Protein AF-A0A3P7W534-F1 (afdb_monomer_lite)

Secondary structure (DSSP, 8-state):
--PPP-------HHHHHHHHHHHH---GGGTT-SS--HHHHHHHHHHHT-SS---TTSTTSHHHHHHHHHHHHHHHT-TTT-TTHHHHIIIIIIHHHHHHHH-GGGGGS-HHHHHHHHHHHHHHHHHHHHHHHH---GGGS-HHHHHHHHHHH-TTSTTS----GGGTTTS------------

Organism: NCBI:txid42155

Radius of gyration: 21.4 Å; chains: 1; bounding box: 43×72×46 Å

pLDDT: mean 77.37, std 23.1, range [31.5, 98.31]

Sequence (183 aa):
MQRPNTFDVKTSPSAHAELNSVASERPKEWEDFTELPSGMLTRLFDQLHRARWVVPVLPKQELEGLMEVAIVLIKRGTDKTSKFFEGFLEKGLEVAFDKLMNDEAMKDWKIEIHRFIWLSVARFLIMFTEKMRQTLVAEDFHHSYWKILQYVMSSNSRYALKLPSFLFSSVKYNNKNPSTLSF

Foldseek 3Di:
DDDDDDDPDPPPPVVVVVVVVVVVPDPCVLQPDLAQPPVLVVVQLVQLPDPPHDQQLPPPHSLVSSLVNLLNCLLVVNLVVHPCNLVCLPRGLLSNLVCQQPPPCNVVDDVVSVVSVVVSVVSLVSSVVSNVVVDPDPVPDDVSNVSSCCLCCPPPTPNNCPVPVVVVVPPPPPDPDDDDDDD

Structure (mmCIF, N/CA/C/O backbone):
data_AF-A0A3P7W534-F1
#
_entry.id   AF-A0A3P7W534-F1
#
loop_
_atom_site.group_PDB
_atom_site.id
_atom_site.type_symbol
_atom_site.label_atom_id
_atom_site.label_alt_id
_atom_site.label_comp_id
_atom_site.label_asym_id
_atom_site.label_entity_id
_atom_site.label_seq_id
_atom_site.pdbx_PDB_ins_code
_atom_site.Cartn_x
_atom_site.Cartn_y
_atom_site.Cartn_z
_atom_site.occupancy
_atom_site.B_iso_or_equiv
_atom_site.auth_seq_id
_atom_site.auth_comp_id
_atom_site.auth_asym_id
_atom_site.auth_atom_id
_atom_site.pdbx_PDB_model_num
ATOM 1 N N . MET A 1 1 ? -17.862 50.761 -8.272 1.00 37.78 1 MET A N 1
ATOM 2 C CA . MET A 1 1 ? -17.306 49.430 -7.940 1.00 37.78 1 MET A CA 1
ATOM 3 C C . MET A 1 1 ? -18.431 48.411 -8.055 1.00 37.78 1 MET A C 1
ATOM 5 O O . MET A 1 1 ? -19.377 48.500 -7.287 1.00 37.78 1 MET A O 1
ATOM 9 N N . GLN A 1 2 ? -18.387 47.516 -9.043 1.00 36.88 2 GLN A N 1
ATOM 10 C CA . GLN A 1 2 ? -19.405 46.481 -9.275 1.00 36.88 2 GLN A CA 1
ATOM 11 C C . GLN A 1 2 ? -18.762 45.111 -9.016 1.00 36.88 2 GLN A C 1
ATOM 13 O O . GLN A 1 2 ? -17.717 44.812 -9.588 1.00 36.88 2 GLN A O 1
ATOM 18 N N . ARG A 1 3 ? -19.348 44.308 -8.118 1.00 33.94 3 ARG A N 1
ATOM 19 C CA . ARG A 1 3 ? -18.949 42.906 -7.897 1.00 33.94 3 ARG A CA 1
ATOM 20 C C . ARG A 1 3 ? -19.331 42.079 -9.135 1.00 33.94 3 ARG A C 1
ATOM 22 O O . ARG A 1 3 ? -20.478 42.198 -9.562 1.00 33.94 3 ARG A O 1
ATOM 29 N N . PRO A 1 4 ? -18.451 41.225 -9.686 1.00 37.00 4 PRO A N 1
ATOM 30 C CA . PRO A 1 4 ? -18.866 40.245 -10.680 1.00 37.00 4 PRO A CA 1
ATOM 31 C C . PRO A 1 4 ? -19.719 39.166 -10.003 1.00 37.00 4 PRO A C 1
ATOM 33 O O . PRO A 1 4 ? -19.342 38.637 -8.956 1.00 37.00 4 PRO A O 1
ATOM 36 N N . ASN A 1 5 ? -20.879 38.889 -10.595 1.00 41.88 5 ASN A N 1
ATOM 37 C CA . ASN A 1 5 ? -21.850 37.911 -10.120 1.00 41.88 5 ASN A CA 1
ATOM 38 C C . ASN A 1 5 ? -21.351 36.462 -10.263 1.00 41.88 5 ASN A C 1
ATOM 40 O O . ASN A 1 5 ? -20.582 36.130 -11.162 1.00 41.88 5 ASN A O 1
ATOM 44 N N . THR A 1 6 ? -21.846 35.648 -9.331 1.00 45.62 6 THR A N 1
ATOM 45 C CA . THR A 1 6 ? -21.984 34.185 -9.290 1.00 45.62 6 THR A CA 1
ATOM 46 C C . THR A 1 6 ? -21.691 33.415 -10.583 1.00 45.62 6 THR A C 1
ATOM 48 O O . THR A 1 6 ? -22.321 33.624 -11.616 1.00 45.62 6 THR A O 1
ATOM 51 N N . PHE A 1 7 ? -20.791 32.433 -10.478 1.00 38.06 7 PHE A N 1
ATOM 52 C CA . PHE A 1 7 ? -20.657 31.349 -11.448 1.00 38.06 7 PHE A CA 1
ATOM 53 C C . PHE A 1 7 ? -21.884 30.429 -11.361 1.00 38.06 7 PHE A C 1
ATOM 55 O O . PHE A 1 7 ? -21.984 29.624 -10.437 1.00 38.06 7 PHE A O 1
ATOM 62 N N . ASP A 1 8 ? -22.788 30.500 -12.337 1.00 46.28 8 ASP A N 1
ATOM 63 C CA . ASP A 1 8 ? -23.775 29.444 -12.580 1.00 46.28 8 ASP A CA 1
ATOM 64 C C . ASP A 1 8 ? -23.085 28.252 -13.259 1.00 46.28 8 ASP A C 1
ATOM 66 O O . ASP A 1 8 ? -23.133 28.065 -14.478 1.00 46.28 8 ASP A O 1
ATOM 70 N N . VAL A 1 9 ? -22.401 27.426 -12.465 1.00 45.94 9 VAL A N 1
ATOM 71 C CA . VAL A 1 9 ? -21.993 26.094 -12.918 1.00 45.94 9 VAL A CA 1
ATOM 72 C C . VAL A 1 9 ? -23.248 25.230 -12.926 1.00 45.94 9 VAL A C 1
ATOM 74 O O . VAL A 1 9 ? -23.694 24.761 -11.882 1.00 45.94 9 VAL A O 1
ATOM 77 N N . LYS A 1 10 ? -23.824 24.990 -14.109 1.00 39.91 10 LYS A N 1
ATOM 78 C CA . LYS A 1 10 ? -24.752 23.870 -14.301 1.00 39.91 10 LYS A CA 1
ATOM 79 C C . LYS A 1 10 ? -23.970 22.575 -14.083 1.00 39.91 10 LYS A C 1
ATOM 81 O O . LYS A 1 10 ? -23.391 22.026 -15.018 1.00 39.91 10 LYS A O 1
ATOM 86 N N . THR A 1 11 ? -23.927 22.098 -12.844 1.00 44.97 11 THR A N 1
ATOM 87 C CA . THR A 1 11 ? -23.516 20.734 -12.521 1.00 44.97 11 THR A CA 1
ATOM 88 C C . THR A 1 11 ? -24.517 19.798 -13.184 1.00 44.97 11 THR A C 1
ATOM 90 O O . THR A 1 11 ? -25.637 19.630 -12.712 1.00 44.97 11 THR A O 1
ATOM 93 N N . SER A 1 12 ? -24.146 19.237 -14.338 1.00 41.88 12 SER A N 1
ATOM 94 C CA . SER A 1 12 ? -24.934 18.185 -14.980 1.00 41.88 12 SER A CA 1
ATOM 95 C C . SER A 1 12 ? -25.037 17.010 -13.999 1.00 41.88 12 SER A C 1
ATOM 97 O O . SER A 1 12 ? -24.002 16.413 -13.683 1.00 41.88 12 SER A O 1
ATOM 99 N N . PRO A 1 13 ? -26.240 16.657 -13.502 1.00 52.78 13 PRO A N 1
ATOM 100 C CA . PRO A 1 13 ? -26.406 15.563 -12.543 1.00 52.78 13 PRO A CA 1
ATOM 101 C C . PRO A 1 13 ? -25.909 14.219 -13.099 1.00 52.78 13 PRO A C 1
ATOM 103 O O . PRO A 1 13 ? -25.480 13.361 -12.333 1.00 52.78 13 PRO A O 1
ATOM 106 N N . SER A 1 14 ? -25.905 14.071 -14.432 1.00 55.41 14 SER A N 1
ATOM 107 C CA . SER A 1 14 ? -25.481 12.864 -15.158 1.00 55.41 14 SER A CA 1
ATOM 108 C C . SER A 1 14 ? -24.000 12.554 -14.969 1.00 55.41 14 SER A C 1
ATOM 110 O O . SER A 1 14 ? -23.649 11.430 -14.644 1.00 55.41 14 SER A O 1
ATOM 112 N N . ALA A 1 15 ? -23.124 13.558 -15.087 1.00 46.31 15 ALA A N 1
ATOM 113 C CA . ALA A 1 15 ? -21.679 13.332 -15.042 1.00 46.31 15 ALA A CA 1
ATOM 114 C C . ALA A 1 15 ? -21.197 12.954 -13.632 1.00 46.31 15 ALA A C 1
ATOM 116 O O . ALA A 1 15 ? -20.339 12.089 -13.478 1.00 46.31 15 ALA A O 1
ATOM 117 N N . HIS A 1 16 ? -21.781 13.562 -12.592 1.00 45.22 16 HIS A N 1
ATOM 118 C CA . HIS A 1 16 ? -21.520 13.163 -11.208 1.00 45.22 16 HIS A CA 1
ATOM 119 C C . HIS A 1 16 ? -22.070 11.765 -10.903 1.00 45.22 16 HIS A C 1
ATOM 121 O O . HIS A 1 16 ? -21.400 10.993 -10.223 1.00 45.22 16 HIS A O 1
ATOM 127 N N . ALA A 1 17 ? -23.258 11.423 -11.410 1.00 44.50 17 ALA A N 1
ATOM 128 C CA . ALA A 1 17 ? -23.844 10.097 -11.231 1.00 44.50 17 ALA A CA 1
ATOM 129 C C . ALA A 1 17 ? -23.046 8.999 -11.956 1.00 44.50 17 ALA A C 1
ATOM 131 O O . ALA A 1 17 ? -22.820 7.943 -11.375 1.00 44.50 17 ALA A O 1
ATOM 132 N N . GLU A 1 18 ? -22.556 9.267 -13.168 1.00 42.22 18 GLU A N 1
ATOM 133 C CA . GLU A 1 18 ? -21.706 8.360 -13.953 1.00 42.22 18 GLU A CA 1
ATOM 134 C C . GLU A 1 18 ? -20.311 8.190 -13.334 1.00 42.22 18 GLU A C 1
ATOM 136 O O . GLU A 1 18 ? -19.803 7.076 -13.231 1.00 42.22 18 GLU A O 1
ATOM 141 N N . LEU A 1 19 ? -19.693 9.269 -12.841 1.00 41.81 19 LEU A N 1
ATOM 142 C CA . LEU A 1 19 ? -18.426 9.179 -12.103 1.00 41.81 19 LEU A CA 1
ATOM 143 C C . LEU A 1 19 ? -18.588 8.381 -10.805 1.00 41.81 19 LEU A C 1
ATOM 145 O O . LEU A 1 19 ? -17.720 7.579 -10.464 1.00 41.81 19 LEU A O 1
ATOM 149 N N . ASN A 1 20 ? -19.712 8.556 -10.107 1.00 42.09 20 ASN A N 1
ATOM 150 C CA . ASN A 1 20 ? -20.025 7.799 -8.899 1.00 42.09 20 ASN A CA 1
ATOM 151 C C . ASN A 1 20 ? -20.356 6.330 -9.202 1.00 42.09 20 ASN A C 1
ATOM 153 O O . ASN A 1 20 ? -19.975 5.468 -8.415 1.00 42.09 20 ASN A O 1
ATOM 157 N N . SER A 1 21 ? -21.013 6.015 -10.326 1.00 38.16 21 SER A N 1
ATOM 158 C CA . SER A 1 21 ? -21.282 4.626 -10.722 1.00 38.16 21 SER A CA 1
ATOM 159 C C . SER A 1 21 ? -19.996 3.896 -11.108 1.00 38.16 21 SER A C 1
ATOM 161 O O . SER A 1 21 ? -19.794 2.764 -10.682 1.00 38.16 21 SER A O 1
ATOM 163 N N . VAL A 1 22 ? -19.082 4.569 -11.815 1.00 42.88 22 VAL A N 1
ATOM 164 C CA . VAL A 1 22 ? -17.754 4.033 -12.161 1.00 42.88 22 VAL A CA 1
ATOM 165 C C . VAL A 1 22 ? -16.861 3.901 -10.920 1.00 42.88 22 VAL A C 1
ATOM 167 O O . VAL A 1 22 ? -16.149 2.911 -10.778 1.00 42.88 22 VAL A O 1
ATOM 170 N N . ALA A 1 23 ? -16.934 4.837 -9.968 1.00 42.72 23 ALA A N 1
ATOM 171 C CA . ALA A 1 23 ? -16.257 4.712 -8.672 1.00 42.72 23 ALA A CA 1
ATOM 172 C C . ALA A 1 23 ? -16.867 3.614 -7.772 1.00 42.72 23 ALA A C 1
ATOM 174 O O . ALA A 1 23 ? -16.200 3.126 -6.855 1.00 42.72 23 ALA A O 1
ATOM 175 N N . SER A 1 24 ? -18.123 3.224 -8.022 1.00 46.59 24 SER A N 1
ATOM 176 C CA . SER A 1 24 ? -18.864 2.221 -7.250 1.00 46.59 24 SER A CA 1
ATOM 177 C C . SER A 1 24 ? -18.646 0.780 -7.723 1.00 46.59 24 SER A C 1
ATOM 179 O O . SER A 1 24 ? -19.004 -0.139 -6.987 1.00 46.59 24 SER A O 1
ATOM 181 N N . GLU A 1 25 ? -18.044 0.540 -8.889 1.00 50.75 25 GLU A N 1
ATOM 182 C CA . GLU A 1 25 ? -17.692 -0.811 -9.361 1.00 50.75 25 GLU A CA 1
ATOM 183 C C . GLU A 1 25 ? -16.375 -1.316 -8.746 1.00 50.75 25 GLU A C 1
ATOM 185 O O . GLU A 1 25 ? -15.556 -1.959 -9.403 1.00 50.75 25 GLU A O 1
ATOM 190 N N . ARG A 1 26 ? -16.137 -1.048 -7.455 1.00 60.78 26 ARG A N 1
ATOM 191 C CA . ARG A 1 26 ? -15.093 -1.797 -6.749 1.00 60.78 26 ARG A CA 1
ATOM 192 C C . ARG A 1 26 ? -15.548 -3.252 -6.607 1.00 60.78 26 ARG A C 1
ATOM 194 O O . ARG A 1 26 ? -16.723 -3.484 -6.306 1.00 60.78 26 ARG A O 1
ATOM 201 N N . PRO A 1 27 ? -14.657 -4.236 -6.820 1.00 63.56 27 PRO A N 1
ATOM 202 C CA . PRO A 1 27 ? -15.010 -5.638 -6.674 1.00 63.56 27 PRO A CA 1
ATOM 203 C C . PRO A 1 27 ? -15.625 -5.900 -5.296 1.00 63.56 27 PRO A C 1
ATOM 205 O O . PRO A 1 27 ? -14.971 -5.714 -4.270 1.00 63.56 27 PRO A O 1
ATOM 208 N N . LYS A 1 28 ? -16.886 -6.355 -5.271 1.00 74.12 28 LYS A N 1
ATOM 209 C CA . LYS A 1 28 ? -17.584 -6.733 -4.027 1.00 74.12 28 LYS A CA 1
ATOM 210 C C . LYS A 1 28 ? -16.907 -7.895 -3.295 1.00 74.12 28 LYS A C 1
ATOM 212 O O . LYS A 1 28 ? -17.219 -8.140 -2.139 1.00 74.12 28 LYS A O 1
ATOM 217 N N . GLU A 1 29 ? -15.980 -8.588 -3.957 1.00 83.81 29 GLU A N 1
ATOM 218 C CA . GLU A 1 29 ? -15.241 -9.732 -3.415 1.00 83.81 29 GLU A CA 1
ATOM 219 C C . GLU A 1 29 ? -14.493 -9.416 -2.107 1.00 83.81 29 GLU A C 1
ATOM 221 O O . GLU A 1 29 ? -14.297 -10.312 -1.292 1.00 83.81 29 GLU A O 1
ATOM 226 N N . TRP A 1 30 ? -14.116 -8.153 -1.873 1.00 87.69 30 TRP A N 1
ATOM 227 C CA . TRP A 1 30 ? -13.367 -7.742 -0.679 1.00 87.69 30 TRP A CA 1
ATOM 228 C C . TRP A 1 30 ? -14.255 -7.262 0.475 1.00 87.69 30 TRP A C 1
ATOM 230 O O . TRP A 1 30 ? -13.770 -7.105 1.594 1.00 87.69 30 TRP A O 1
ATOM 240 N N . GLU A 1 31 ? -15.546 -7.027 0.226 1.00 88.38 31 GLU A N 1
ATOM 241 C CA . GLU A 1 31 ? -16.449 -6.427 1.212 1.00 88.38 31 GLU A CA 1
ATOM 242 C C . GLU A 1 31 ? -16.723 -7.379 2.386 1.00 88.38 31 GLU A C 1
ATOM 244 O O . GLU A 1 31 ? -16.867 -6.931 3.516 1.00 88.38 31 GLU A O 1
ATOM 249 N N . ASP A 1 32 ? -16.719 -8.695 2.199 1.00 90.38 32 ASP A N 1
ATOM 250 C CA . ASP A 1 32 ? -17.064 -9.623 3.288 1.00 90.38 32 ASP A CA 1
ATOM 251 C C . ASP A 1 32 ? -15.922 -9.859 4.295 1.00 90.38 32 ASP A C 1
ATOM 253 O O . ASP A 1 32 ? -16.115 -10.500 5.329 1.00 90.38 32 ASP A O 1
ATOM 257 N N . PHE A 1 33 ? -14.730 -9.307 4.049 1.00 92.88 33 PHE A N 1
ATOM 258 C CA . PHE A 1 33 ? -13.592 -9.483 4.945 1.00 92.88 33 PHE A CA 1
ATOM 259 C C . PHE A 1 33 ? -13.725 -8.644 6.222 1.00 92.88 33 PHE A C 1
ATOM 261 O O . PHE A 1 33 ? -13.971 -7.436 6.199 1.00 92.88 33 PHE A O 1
ATOM 268 N N . THR A 1 34 ? -13.506 -9.298 7.362 1.00 93.62 34 THR A N 1
ATOM 269 C CA . THR A 1 34 ? -13.429 -8.668 8.692 1.00 93.62 34 THR A CA 1
ATOM 270 C C . THR A 1 34 ? -11.998 -8.593 9.227 1.00 93.62 34 THR A C 1
ATOM 272 O O . THR A 1 34 ? -11.770 -8.033 10.293 1.00 93.62 34 THR A O 1
ATOM 275 N N . GLU A 1 35 ? -11.040 -9.175 8.507 1.00 96.38 35 GLU A N 1
ATOM 276 C CA . GLU A 1 35 ? -9.627 -9.269 8.870 1.00 96.38 35 GLU A CA 1
ATOM 277 C C . GLU A 1 35 ? -8.783 -9.378 7.591 1.00 96.38 35 GLU A C 1
ATOM 279 O O . GLU A 1 35 ? -9.259 -9.882 6.568 1.00 96.38 35 GLU A O 1
ATOM 284 N N . LEU A 1 36 ? -7.526 -8.931 7.638 1.00 96.69 36 LEU A N 1
ATOM 285 C CA . LEU A 1 36 ? -6.599 -9.109 6.521 1.00 96.69 36 LEU A CA 1
ATOM 286 C C . LEU A 1 36 ? -6.252 -10.600 6.344 1.00 96.69 36 LEU A C 1
ATOM 288 O O . LEU A 1 36 ? -5.855 -11.258 7.312 1.00 96.69 36 LEU A O 1
ATOM 292 N N . PRO A 1 37 ? -6.340 -11.159 5.121 1.00 96.19 37 PRO A N 1
ATOM 293 C CA . PRO A 1 37 ? -6.070 -12.576 4.894 1.00 96.19 37 PRO A CA 1
ATOM 294 C C . PRO A 1 37 ? -4.611 -12.934 5.196 1.00 96.19 37 PRO A C 1
ATOM 296 O O . PRO A 1 37 ? -3.698 -12.582 4.445 1.00 96.19 37 PRO A O 1
ATOM 299 N N . SER A 1 38 ? -4.383 -13.699 6.266 1.00 95.88 38 SER A N 1
ATOM 300 C CA . SER A 1 38 ? -3.036 -14.080 6.719 1.00 95.88 38 SER A CA 1
ATOM 301 C C . SER A 1 38 ? -2.218 -14.787 5.635 1.00 95.88 38 SER A C 1
ATOM 303 O O . SER A 1 38 ? -1.039 -14.495 5.465 1.00 95.88 38 SER A O 1
ATOM 305 N N . GLY A 1 39 ? -2.848 -15.650 4.832 1.00 96.44 39 GLY A N 1
ATOM 306 C CA . GLY A 1 39 ? -2.179 -16.329 3.721 1.00 96.44 39 GLY A CA 1
ATOM 307 C C . GLY A 1 39 ? -1.690 -15.378 2.621 1.00 96.44 39 GLY A C 1
ATOM 308 O O . GLY A 1 39 ? -0.639 -15.622 2.035 1.00 96.44 39 GLY A O 1
ATOM 309 N N . MET A 1 40 ? -2.417 -14.287 2.347 1.00 96.12 40 MET A N 1
ATOM 310 C CA . MET A 1 40 ? -1.955 -13.250 1.413 1.00 96.12 40 MET A CA 1
ATOM 311 C C . MET A 1 40 ? -0.830 -12.421 2.029 1.00 96.12 40 MET A C 1
ATOM 313 O O . MET A 1 40 ? 0.141 -12.123 1.343 1.00 96.12 40 MET A O 1
ATOM 317 N N . LEU A 1 41 ? -0.918 -12.104 3.324 1.00 97.00 41 LEU A N 1
ATOM 318 C CA . LEU A 1 41 ? 0.141 -11.387 4.037 1.00 97.00 41 LEU A CA 1
ATOM 319 C C . LEU A 1 41 ? 1.461 -12.150 4.033 1.00 97.00 41 LEU A C 1
ATOM 321 O O . LEU A 1 41 ? 2.486 -11.575 3.686 1.00 97.00 41 LEU A O 1
ATOM 325 N N . THR A 1 42 ? 1.441 -13.446 4.353 1.00 96.69 42 THR A N 1
ATOM 326 C CA . THR A 1 42 ? 2.647 -14.282 4.318 1.00 96.69 42 THR A CA 1
ATOM 327 C C . THR A 1 42 ? 3.280 -14.273 2.931 1.00 96.69 42 THR A C 1
ATOM 329 O O . THR A 1 42 ? 4.474 -14.021 2.809 1.00 96.69 42 THR A O 1
ATOM 332 N N . ARG A 1 43 ? 2.480 -14.451 1.871 1.00 95.75 43 ARG A N 1
ATOM 333 C CA . ARG A 1 43 ? 2.986 -14.421 0.493 1.00 95.75 43 ARG A CA 1
ATOM 334 C C . ARG A 1 43 ? 3.547 -13.055 0.098 1.00 95.75 43 ARG A C 1
ATOM 336 O O . ARG A 1 43 ? 4.594 -13.015 -0.545 1.00 95.75 43 ARG A O 1
ATOM 343 N N . LEU A 1 44 ? 2.901 -11.957 0.502 1.00 96.38 44 LEU A N 1
ATOM 344 C CA . LEU A 1 44 ? 3.421 -10.606 0.287 1.00 96.38 44 LEU A CA 1
ATOM 345 C C . LEU A 1 44 ? 4.770 -10.430 0.990 1.00 96.38 44 LEU A C 1
ATOM 347 O O . LEU A 1 44 ? 5.728 -9.964 0.379 1.00 96.38 44 LEU A O 1
ATOM 351 N N . PHE A 1 45 ? 4.869 -10.818 2.261 1.00 95.44 45 PHE A N 1
ATOM 352 C CA . PHE A 1 45 ? 6.116 -10.708 3.014 1.00 95.44 45 PHE A CA 1
ATOM 353 C C . PHE A 1 45 ? 7.215 -11.553 2.375 1.00 95.44 45 PHE A C 1
ATOM 355 O O . PHE A 1 45 ? 8.315 -11.046 2.165 1.00 95.44 45 PHE A O 1
ATOM 362 N N . ASP A 1 46 ? 6.922 -12.786 1.972 1.00 94.12 46 ASP A N 1
ATOM 363 C CA . ASP A 1 46 ? 7.885 -13.624 1.263 1.00 94.12 46 ASP A CA 1
ATOM 364 C C . ASP A 1 46 ? 8.357 -12.955 -0.031 1.00 94.12 46 ASP A C 1
ATOM 366 O O . ASP A 1 46 ? 9.557 -12.909 -0.285 1.00 94.12 46 ASP A O 1
ATOM 370 N N . GLN A 1 47 ? 7.448 -12.394 -0.840 1.00 93.06 47 GLN A N 1
ATOM 371 C CA . GLN A 1 47 ? 7.791 -11.655 -2.063 1.00 93.06 47 GLN A CA 1
ATOM 372 C C . GLN A 1 47 ? 8.704 -10.458 -1.774 1.00 93.06 47 GLN A C 1
ATOM 374 O O . GLN A 1 47 ? 9.713 -10.282 -2.462 1.00 93.06 47 GLN A O 1
ATOM 379 N N . LEU A 1 48 ? 8.382 -9.674 -0.740 1.00 93.44 48 LEU A N 1
ATOM 380 C CA . LEU A 1 48 ? 9.153 -8.507 -0.315 1.00 93.44 48 LEU A CA 1
ATOM 381 C C . LEU A 1 48 ? 10.563 -8.870 0.142 1.00 93.44 48 LEU A C 1
ATOM 383 O O . LEU A 1 48 ? 11.466 -8.069 -0.065 1.00 93.44 48 LEU A O 1
ATOM 387 N N . HIS A 1 49 ? 10.802 -10.057 0.695 1.00 91.12 49 HIS A N 1
ATOM 388 C CA . HIS A 1 49 ? 12.118 -10.439 1.224 1.00 91.12 49 HIS A CA 1
ATOM 389 C C . HIS A 1 49 ? 12.970 -11.284 0.260 1.00 91.12 49 HIS A C 1
ATOM 391 O O . HIS A 1 49 ? 14.073 -11.700 0.615 1.00 91.12 49 HIS A O 1
ATOM 397 N N . ARG A 1 50 ? 12.519 -11.517 -0.982 1.00 89.62 50 ARG A N 1
ATOM 398 C CA . ARG A 1 50 ? 13.320 -12.241 -1.988 1.00 89.62 50 ARG A CA 1
ATOM 399 C C . ARG A 1 50 ? 14.576 -11.461 -2.383 1.00 89.62 50 ARG A C 1
ATOM 401 O O . ARG A 1 50 ? 14.507 -10.269 -2.670 1.00 89.62 50 ARG A O 1
ATOM 408 N N . ALA A 1 51 ? 15.698 -12.178 -2.515 1.00 82.81 51 ALA A N 1
ATOM 409 C CA . ALA A 1 51 ? 16.961 -11.633 -3.028 1.00 82.81 51 ALA A CA 1
ATOM 410 C C . ALA A 1 51 ? 16.815 -11.076 -4.454 1.00 82.81 51 ALA A C 1
ATOM 412 O O . ALA A 1 51 ? 17.327 -10.004 -4.767 1.00 82.81 51 ALA A O 1
ATOM 413 N N . ARG A 1 52 ? 16.061 -11.785 -5.306 1.00 83.88 52 ARG A N 1
ATOM 414 C CA . ARG A 1 52 ? 15.569 -11.249 -6.576 1.00 83.88 52 ARG A CA 1
ATOM 415 C C . ARG A 1 52 ? 14.136 -10.781 -6.385 1.00 83.88 52 ARG A C 1
ATOM 417 O O . ARG A 1 52 ? 13.197 -11.576 -6.447 1.00 83.88 52 ARG A O 1
ATOM 424 N N . TRP A 1 53 ? 14.003 -9.495 -6.114 1.00 79.06 53 TRP A N 1
ATOM 425 C CA . TRP A 1 53 ? 12.717 -8.840 -5.959 1.00 79.06 53 TRP A CA 1
ATOM 426 C C . TRP A 1 53 ? 11.889 -8.908 -7.248 1.00 79.06 53 TRP A C 1
ATOM 428 O O . TRP A 1 53 ? 12.412 -8.774 -8.357 1.00 79.06 53 TRP A O 1
ATOM 438 N N . VAL A 1 54 ? 10.586 -9.126 -7.077 1.00 80.69 54 VAL A N 1
ATOM 439 C CA . VAL A 1 54 ? 9.571 -9.016 -8.126 1.00 80.69 54 VAL A CA 1
ATOM 440 C C . VAL A 1 54 ? 8.635 -7.893 -7.715 1.00 80.69 54 VAL A C 1
ATOM 442 O O . VAL A 1 54 ? 8.176 -7.866 -6.578 1.00 80.69 54 VAL A O 1
ATOM 445 N N . VAL A 1 55 ? 8.353 -6.986 -8.644 1.00 83.31 55 VAL A N 1
ATOM 446 C CA . VAL A 1 55 ? 7.492 -5.828 -8.407 1.00 83.31 55 VAL A CA 1
ATOM 447 C C . VAL A 1 55 ? 6.082 -6.300 -7.987 1.00 83.31 55 VAL A C 1
ATOM 449 O O . VAL A 1 55 ? 5.421 -6.953 -8.790 1.00 83.31 55 VAL A O 1
ATOM 452 N N . PRO A 1 56 ? 5.581 -5.960 -6.784 1.00 83.75 56 PRO A N 1
ATOM 453 C CA . PRO A 1 56 ? 4.371 -6.538 -6.186 1.00 83.75 56 PRO A CA 1
ATOM 454 C C . PRO A 1 56 ? 3.098 -5.820 -6.637 1.00 83.75 56 PRO A C 1
ATOM 456 O O . PRO A 1 56 ? 2.010 -6.110 -6.155 1.00 83.75 56 PRO A O 1
ATOM 459 N N . VAL A 1 57 ? 3.237 -4.813 -7.502 1.00 84.31 57 VAL A N 1
ATOM 460 C CA . VAL A 1 57 ? 2.122 -3.992 -7.986 1.00 84.31 57 VAL A CA 1
ATOM 461 C C . VAL A 1 57 ? 1.422 -4.616 -9.183 1.00 84.31 57 VAL A C 1
ATOM 463 O O . VAL A 1 57 ? 0.466 -4.040 -9.684 1.00 84.31 57 VAL A O 1
ATOM 466 N N . LEU A 1 58 ? 1.895 -5.762 -9.681 1.00 86.19 58 LEU A N 1
ATOM 467 C CA . LEU A 1 58 ? 1.250 -6.413 -10.812 1.00 86.19 58 LEU A CA 1
ATOM 468 C C . LEU A 1 58 ? -0.204 -6.786 -10.460 1.00 86.19 58 LEU A C 1
ATOM 470 O O . LEU A 1 58 ? -0.496 -7.090 -9.302 1.00 86.19 58 LEU A O 1
ATOM 474 N N . PRO A 1 59 ? -1.119 -6.786 -11.446 1.00 84.06 59 PRO A N 1
ATOM 475 C CA . PRO A 1 59 ? -2.520 -7.091 -11.199 1.00 84.06 59 PRO A CA 1
ATOM 476 C C . PRO A 1 59 ? -2.716 -8.446 -10.534 1.00 84.06 59 PRO A C 1
ATOM 478 O O . PRO A 1 59 ? -2.034 -9.417 -10.878 1.00 84.06 59 PRO A O 1
ATOM 481 N N . LYS A 1 60 ? -3.727 -8.526 -9.667 1.00 84.81 60 LYS A N 1
ATOM 482 C CA . LYS A 1 60 ? -4.155 -9.757 -8.987 1.00 84.81 60 LYS A CA 1
ATOM 483 C C . LYS A 1 60 ? -3.071 -10.360 -8.088 1.00 84.81 60 LYS A C 1
ATOM 485 O O . LYS A 1 60 ? -3.090 -11.563 -7.826 1.00 84.81 60 LYS A O 1
ATOM 490 N N . GLN A 1 61 ? -2.130 -9.539 -7.626 1.00 91.38 61 GLN A N 1
ATOM 491 C CA . GLN A 1 61 ? -1.164 -9.919 -6.600 1.00 91.38 61 GLN A CA 1
ATOM 492 C C . GLN A 1 61 ? -1.623 -9.504 -5.203 1.00 91.38 61 GLN A C 1
ATOM 494 O O . GLN A 1 61 ? -2.613 -8.795 -5.011 1.00 91.38 61 GLN A O 1
ATOM 499 N N . GLU A 1 62 ? -0.886 -9.980 -4.207 1.00 95.50 62 GLU A N 1
ATOM 500 C CA . GLU A 1 62 ? -1.219 -9.862 -2.797 1.00 95.50 62 GLU A CA 1
ATOM 501 C C . GLU A 1 62 ? -1.358 -8.410 -2.339 1.00 95.50 62 GLU A C 1
ATOM 503 O O . GLU A 1 62 ? -2.296 -8.108 -1.606 1.00 95.50 62 GLU A O 1
ATOM 508 N N . LEU A 1 63 ? -0.471 -7.510 -2.784 1.00 96.31 63 LEU A N 1
ATOM 509 C CA . LEU A 1 63 ? -0.505 -6.104 -2.375 1.00 96.31 63 LEU A CA 1
ATOM 510 C C . LEU A 1 63 ? -1.829 -5.432 -2.764 1.00 96.31 63 LEU A C 1
ATOM 512 O O . LEU A 1 63 ? -2.421 -4.746 -1.938 1.00 96.31 63 LEU A O 1
ATOM 516 N N . GLU A 1 64 ? -2.311 -5.660 -3.988 1.00 94.50 64 GLU A N 1
ATOM 517 C CA . GLU A 1 64 ? -3.567 -5.083 -4.480 1.00 94.50 64 GLU A CA 1
ATOM 518 C C . GLU A 1 64 ? -4.755 -5.505 -3.607 1.00 94.50 64 GLU A C 1
ATOM 520 O O . GLU A 1 64 ? -5.462 -4.649 -3.077 1.00 94.50 64 GLU A O 1
ATOM 525 N N . GLY A 1 65 ? -4.946 -6.813 -3.409 1.00 94.62 65 GLY A N 1
ATOM 526 C CA . GLY A 1 65 ? -6.076 -7.314 -2.625 1.00 94.62 65 GLY A CA 1
ATOM 527 C C . GLY A 1 65 ? -5.977 -6.956 -1.139 1.00 94.62 65 GLY A C 1
ATOM 528 O O . GLY A 1 65 ? -6.982 -6.612 -0.522 1.00 94.62 65 GLY A O 1
ATOM 529 N N . LEU A 1 66 ? -4.769 -6.943 -0.560 1.00 97.38 66 LEU A N 1
ATOM 530 C CA . LEU A 1 66 ? -4.569 -6.502 0.825 1.00 97.38 66 LEU A CA 1
ATOM 531 C C . LEU A 1 66 ? -4.910 -5.019 1.012 1.00 97.38 66 LEU A C 1
ATOM 533 O O . LEU A 1 66 ? -5.503 -4.666 2.028 1.00 97.38 66 LEU A O 1
ATOM 537 N N . MET A 1 67 ? -4.599 -4.159 0.037 1.00 97.69 67 MET A N 1
ATOM 538 C CA . MET A 1 67 ? -5.008 -2.752 0.073 1.00 97.69 67 MET A CA 1
ATOM 539 C C . MET A 1 67 ? -6.528 -2.593 -0.052 1.00 97.69 67 MET A C 1
ATOM 541 O O . MET A 1 67 ? -7.098 -1.775 0.666 1.00 97.69 67 MET A O 1
ATOM 545 N N . GLU A 1 68 ? -7.205 -3.377 -0.897 1.00 96.19 68 GLU A N 1
ATOM 546 C CA . GLU A 1 68 ? -8.675 -3.335 -0.992 1.00 96.19 68 GLU A CA 1
ATOM 547 C C . GLU A 1 68 ? -9.347 -3.762 0.319 1.00 96.19 68 GLU A C 1
ATOM 549 O O . GLU A 1 68 ? -10.220 -3.046 0.819 1.00 96.19 68 GLU A O 1
ATOM 554 N N . VAL A 1 69 ? -8.892 -4.861 0.934 1.00 97.19 69 VAL A N 1
ATOM 555 C CA . VAL A 1 69 ? -9.373 -5.280 2.262 1.00 97.19 69 VAL A CA 1
ATOM 556 C C . VAL A 1 69 ? -9.062 -4.210 3.307 1.00 97.19 69 VAL A C 1
ATOM 558 O O . VAL A 1 69 ? -9.929 -3.867 4.108 1.00 97.19 69 VAL A O 1
ATOM 561 N N . ALA A 1 70 ? -7.866 -3.615 3.282 1.00 98.00 70 ALA A N 1
ATOM 562 C CA . ALA A 1 70 ? -7.516 -2.548 4.212 1.00 98.00 70 ALA A CA 1
ATOM 563 C C . ALA A 1 70 ? -8.455 -1.337 4.081 1.00 98.00 70 ALA A C 1
ATOM 565 O O . ALA A 1 70 ? -8.909 -0.816 5.098 1.00 98.00 70 ALA A O 1
ATOM 566 N N . ILE A 1 71 ? -8.824 -0.929 2.860 1.00 97.50 71 ILE A N 1
ATOM 567 C CA . ILE A 1 71 ? -9.821 0.132 2.638 1.00 97.50 71 ILE A CA 1
ATOM 568 C C . ILE A 1 71 ? -11.167 -0.241 3.272 1.00 97.50 71 ILE A C 1
ATOM 570 O O . ILE A 1 71 ? -11.796 0.614 3.896 1.00 97.50 71 ILE A O 1
ATOM 574 N N . VAL A 1 72 ? -11.620 -1.493 3.137 1.00 96.62 72 VAL A N 1
ATOM 575 C CA . VAL A 1 72 ? -12.870 -1.968 3.760 1.00 96.62 72 VAL A CA 1
ATOM 576 C C . VAL A 1 72 ? -12.796 -1.864 5.287 1.00 96.62 72 VAL A C 1
ATOM 578 O O . VAL A 1 72 ? -13.707 -1.309 5.906 1.00 96.62 72 VAL A O 1
ATOM 581 N N . LEU A 1 73 ? -11.699 -2.317 5.900 1.00 97.50 73 LEU A N 1
ATOM 582 C CA . LEU A 1 73 ? -11.511 -2.249 7.355 1.00 97.50 73 LEU A CA 1
ATOM 583 C C . LEU A 1 73 ? -11.460 -0.801 7.867 1.00 97.50 73 LEU A C 1
ATOM 585 O O . LEU A 1 73 ? -12.113 -0.488 8.863 1.00 97.50 73 LEU A O 1
ATOM 589 N N . ILE A 1 74 ? -10.767 0.104 7.163 1.00 97.19 74 ILE A N 1
ATOM 590 C CA . ILE A 1 74 ? -10.738 1.536 7.508 1.00 97.19 74 ILE A CA 1
ATOM 591 C C . ILE A 1 74 ? -12.140 2.137 7.368 1.00 97.19 74 ILE A C 1
ATOM 593 O O . ILE A 1 74 ? -12.613 2.832 8.262 1.00 97.19 74 ILE A O 1
ATOM 597 N N . LYS A 1 75 ? -12.874 1.855 6.288 1.00 95.38 75 LYS A N 1
ATOM 598 C CA . LYS A 1 75 ? -14.239 2.386 6.119 1.00 95.38 75 LYS A CA 1
ATOM 599 C C . LYS A 1 75 ? -15.170 1.986 7.263 1.00 95.38 75 LYS A C 1
ATOM 601 O O . LYS A 1 75 ? -16.007 2.792 7.670 1.00 95.38 75 LYS A O 1
ATOM 606 N N . ARG A 1 76 ? -14.989 0.774 7.795 1.00 95.38 76 ARG A N 1
ATOM 607 C CA . ARG A 1 76 ? -15.731 0.229 8.943 1.00 95.38 76 ARG A CA 1
ATOM 608 C C . ARG A 1 76 ? -15.212 0.700 10.302 1.00 95.38 76 ARG A C 1
ATOM 610 O O . ARG A 1 76 ? -15.898 0.504 11.298 1.00 95.38 76 ARG A O 1
ATOM 617 N N . GLY A 1 77 ? -14.024 1.302 10.356 1.00 95.12 77 GLY A N 1
ATOM 618 C CA . GLY A 1 77 ? -13.359 1.675 11.606 1.00 95.12 77 GLY A CA 1
ATOM 619 C C . GLY A 1 77 ? -12.830 0.483 12.409 1.00 95.12 77 GLY A C 1
ATOM 620 O O . GLY A 1 77 ? -12.556 0.622 13.598 1.00 95.12 77 GLY A O 1
ATOM 621 N N . THR A 1 78 ? -12.701 -0.691 11.784 1.00 96.44 78 THR A N 1
ATOM 622 C CA . THR A 1 78 ? -12.215 -1.925 12.423 1.00 96.44 78 THR A CA 1
ATOM 623 C C . THR A 1 78 ? -10.730 -2.173 12.164 1.00 96.44 78 THR A C 1
ATOM 625 O O . THR A 1 78 ? -10.179 -3.174 12.611 1.00 96.44 78 THR A O 1
ATOM 628 N N . ASP A 1 79 ? -10.048 -1.262 11.467 1.00 95.94 79 ASP A N 1
ATOM 629 C CA . ASP A 1 79 ? -8.608 -1.330 11.219 1.00 95.94 79 ASP A CA 1
ATOM 630 C C . ASP A 1 79 ? -7.791 -1.351 12.523 1.00 95.94 79 ASP A C 1
ATOM 632 O O . ASP A 1 79 ? -6.815 -2.086 12.619 1.00 95.94 79 ASP A O 1
ATOM 636 N N . LYS A 1 80 ? -8.240 -0.632 13.562 1.00 92.19 80 LYS A N 1
ATOM 637 C CA . LYS A 1 80 ? -7.573 -0.591 14.879 1.00 92.19 80 LYS A CA 1
ATOM 638 C C . LYS A 1 80 ? -7.682 -1.894 15.682 1.00 92.19 80 LYS A C 1
ATOM 640 O O . LYS A 1 80 ? -6.899 -2.102 16.601 1.00 92.19 80 LYS A O 1
ATOM 645 N N . THR A 1 81 ? -8.673 -2.735 15.391 1.00 94.19 81 THR A N 1
ATOM 646 C CA . THR A 1 81 ? -8.901 -4.010 16.096 1.00 94.19 81 THR A CA 1
ATOM 647 C C . THR A 1 81 ? -8.465 -5.224 15.278 1.00 94.19 81 THR A C 1
ATOM 649 O O . THR A 1 81 ? -8.442 -6.335 15.805 1.00 94.19 81 THR A O 1
ATOM 652 N N . SER A 1 82 ? -8.113 -5.021 14.006 1.00 95.75 82 SER A N 1
ATOM 653 C CA . SER A 1 82 ? -7.580 -6.055 13.124 1.00 95.75 82 SER A CA 1
ATOM 654 C C . SER A 1 82 ? -6.188 -6.478 13.590 1.00 95.75 82 SER A C 1
ATOM 656 O O . SER A 1 82 ? -5.277 -5.666 13.756 1.00 95.75 82 SER A O 1
ATOM 658 N N . LYS A 1 83 ? -6.011 -7.787 13.772 1.00 96.44 83 LYS A N 1
ATOM 659 C CA . LYS A 1 83 ? -4.782 -8.402 14.282 1.00 96.44 83 LYS A CA 1
ATOM 660 C C . LYS A 1 83 ? -3.584 -8.138 13.376 1.00 96.44 83 LYS A C 1
ATOM 662 O O . LYS A 1 83 ? -2.449 -8.107 13.848 1.00 96.44 83 LYS A O 1
ATOM 667 N N . PHE A 1 84 ? -3.818 -8.031 12.072 1.00 97.44 84 PHE A N 1
ATOM 668 C CA . PHE A 1 84 ? -2.746 -7.970 11.088 1.00 97.44 84 PHE A CA 1
ATOM 669 C C . PHE A 1 84 ? -2.566 -6.589 10.451 1.00 97.44 84 PHE A C 1
ATOM 671 O O . PHE A 1 84 ? -1.650 -6.430 9.647 1.00 97.44 84 PHE A O 1
ATOM 678 N N . PHE A 1 85 ? -3.399 -5.601 10.791 1.00 97.75 85 PHE A N 1
ATOM 679 C CA . PHE A 1 85 ? -3.388 -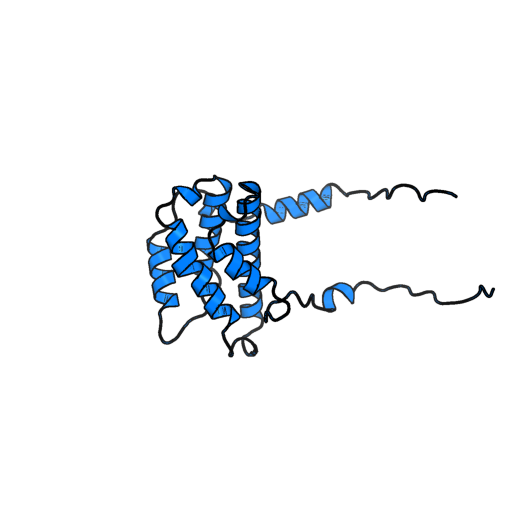4.291 10.134 1.00 97.75 85 PHE A CA 1
ATOM 680 C C . PHE A 1 85 ? -2.078 -3.536 10.329 1.00 97.75 85 PHE A C 1
ATOM 682 O O . PHE A 1 85 ? -1.464 -3.103 9.358 1.00 97.75 85 PHE A O 1
ATOM 689 N N . GLU A 1 86 ? -1.616 -3.429 11.572 1.00 96.69 86 GLU A N 1
ATOM 690 C CA . GLU A 1 86 ? -0.359 -2.755 11.906 1.00 96.69 86 GLU A CA 1
ATOM 691 C C . GLU A 1 86 ? 0.833 -3.439 11.223 1.00 96.69 86 GLU A C 1
ATOM 693 O O . GLU A 1 86 ? 1.602 -2.805 10.503 1.00 96.69 86 GLU A O 1
ATOM 698 N N . GLY A 1 87 ? 0.901 -4.773 11.311 1.00 97.38 87 GLY A N 1
ATOM 699 C CA . GLY A 1 87 ? 1.928 -5.555 10.625 1.00 97.38 87 GLY A CA 1
ATOM 700 C C . GLY A 1 87 ? 1.882 -5.414 9.099 1.00 97.38 87 GLY A C 1
ATOM 701 O O . GLY A 1 87 ? 2.930 -5.412 8.455 1.00 97.38 87 GLY A O 1
ATOM 702 N N . PHE A 1 88 ? 0.694 -5.267 8.508 1.00 98.31 88 PHE A N 1
ATOM 703 C CA . PHE A 1 88 ? 0.550 -4.963 7.087 1.00 98.31 88 PHE A CA 1
ATOM 704 C C . PHE A 1 88 ? 1.090 -3.575 6.747 1.00 98.31 88 PHE A C 1
ATOM 706 O O . PHE A 1 88 ? 1.823 -3.462 5.766 1.00 98.31 88 PHE A O 1
ATOM 713 N N . LEU A 1 89 ? 0.776 -2.542 7.534 1.00 98.31 89 LEU A N 1
ATOM 714 C CA . LEU A 1 89 ? 1.290 -1.190 7.302 1.00 98.31 89 LEU A CA 1
ATOM 715 C C . LEU A 1 89 ? 2.822 -1.162 7.348 1.00 98.31 89 LEU A C 1
ATOM 717 O O . LEU A 1 89 ? 3.443 -0.700 6.392 1.00 98.31 89 LEU A O 1
ATOM 721 N N . GLU A 1 90 ? 3.415 -1.713 8.407 1.00 97.12 90 GLU A N 1
ATOM 722 C CA . GLU A 1 90 ? 4.860 -1.669 8.647 1.00 97.12 90 GLU A CA 1
ATOM 723 C C . GLU A 1 90 ? 5.655 -2.577 7.710 1.00 97.12 90 GLU A C 1
ATOM 725 O O . GLU A 1 90 ? 6.626 -2.153 7.090 1.00 97.12 90 GLU A O 1
ATOM 730 N N . LYS A 1 91 ? 5.269 -3.854 7.617 1.00 96.62 91 LYS A N 1
ATOM 731 C CA . LYS A 1 91 ? 6.089 -4.899 6.977 1.00 96.62 91 LYS A CA 1
ATOM 732 C C . LYS A 1 91 ? 5.648 -5.212 5.555 1.00 96.62 91 LYS A C 1
ATOM 734 O O . LYS A 1 91 ? 6.370 -5.892 4.829 1.00 9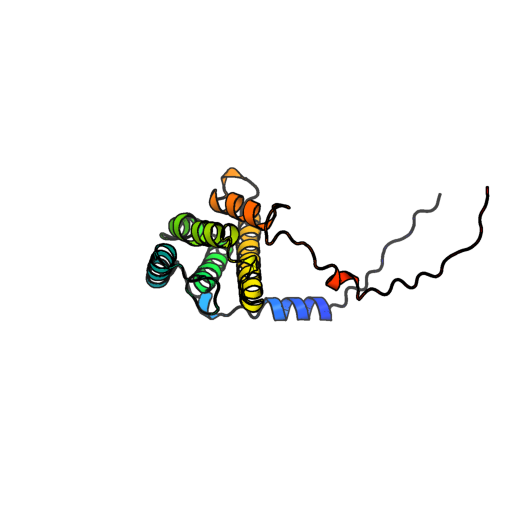6.62 91 LYS A O 1
ATOM 739 N N . GLY A 1 92 ? 4.463 -4.748 5.167 1.00 96.88 92 GLY A N 1
ATOM 740 C CA . GLY A 1 92 ? 3.895 -4.934 3.838 1.00 96.88 92 GLY A CA 1
ATOM 741 C C . GLY A 1 92 ? 3.934 -3.646 3.033 1.00 96.88 92 GLY A C 1
ATOM 742 O O . GLY A 1 92 ? 4.744 -3.496 2.123 1.00 96.88 92 GLY A O 1
ATOM 743 N N . LEU A 1 93 ? 3.031 -2.728 3.366 1.00 97.75 93 LEU A N 1
ATOM 744 C CA . LEU A 1 93 ? 2.736 -1.537 2.585 1.00 97.75 93 LEU A CA 1
ATOM 745 C C . LEU A 1 93 ? 3.918 -0.564 2.548 1.00 97.75 93 LEU A C 1
ATOM 747 O O . LEU A 1 93 ? 4.348 -0.180 1.463 1.00 97.75 93 LEU A O 1
ATOM 751 N N . GLU A 1 94 ? 4.476 -0.199 3.704 1.00 96.94 94 GLU A N 1
ATOM 752 C CA . GLU A 1 94 ? 5.620 0.713 3.772 1.00 96.94 94 GLU A CA 1
ATOM 753 C C . GLU A 1 94 ? 6.834 0.145 3.033 1.00 96.94 94 GLU A C 1
ATOM 755 O O . GLU A 1 94 ? 7.403 0.831 2.190 1.00 96.94 94 GLU A O 1
ATOM 760 N N . VAL A 1 95 ? 7.184 -1.122 3.283 1.00 95.94 95 VAL A N 1
ATOM 761 C CA . VAL A 1 95 ? 8.307 -1.803 2.616 1.00 95.94 95 VAL A CA 1
ATOM 762 C C . VAL A 1 95 ? 8.091 -1.890 1.105 1.00 95.94 95 VAL A C 1
ATOM 764 O O . VAL A 1 95 ? 9.030 -1.677 0.337 1.00 95.94 95 VAL A O 1
ATOM 767 N N . ALA A 1 96 ? 6.868 -2.184 0.653 1.00 95.69 96 ALA A N 1
ATOM 768 C CA . ALA A 1 96 ? 6.557 -2.234 -0.770 1.00 95.69 96 ALA A CA 1
ATOM 769 C C . AL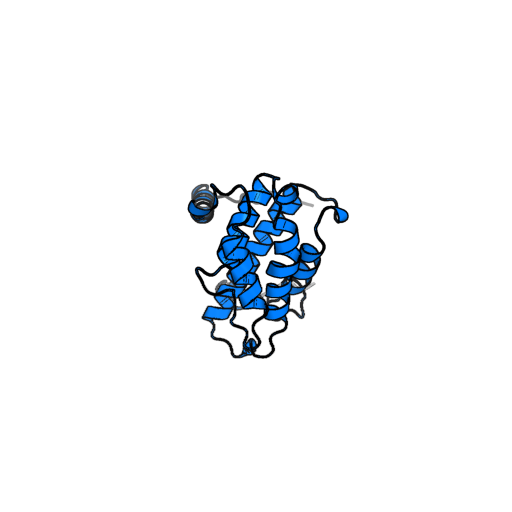A A 1 96 ? 6.767 -0.868 -1.429 1.00 95.69 96 ALA A C 1
ATOM 771 O O . ALA A 1 96 ? 7.450 -0.785 -2.449 1.00 95.69 96 ALA A O 1
ATOM 772 N N . PHE A 1 97 ? 6.228 0.202 -0.842 1.00 94.31 97 PHE A N 1
ATOM 773 C CA . PHE A 1 97 ? 6.402 1.557 -1.363 1.00 94.31 97 PHE A CA 1
ATOM 774 C C . PHE A 1 97 ? 7.855 2.022 -1.288 1.00 94.31 97 PHE A C 1
ATOM 776 O O . PHE A 1 97 ? 8.347 2.591 -2.256 1.00 94.31 97 PHE A O 1
ATOM 783 N N . ASP A 1 98 ? 8.567 1.733 -0.203 1.00 92.25 98 ASP A N 1
ATOM 784 C CA . ASP A 1 98 ? 9.985 2.057 -0.068 1.00 92.25 98 ASP A CA 1
ATOM 785 C C . ASP A 1 98 ? 10.814 1.421 -1.191 1.00 92.25 98 ASP A C 1
ATOM 787 O O . ASP A 1 98 ? 11.539 2.118 -1.902 1.00 92.25 98 ASP A O 1
ATOM 791 N N . LYS A 1 99 ? 10.630 0.119 -1.438 1.00 91.31 99 LYS A N 1
ATOM 792 C CA . LYS A 1 99 ? 11.315 -0.584 -2.529 1.00 91.31 99 LYS A CA 1
ATOM 793 C C . LYS A 1 99 ? 10.934 -0.050 -3.901 1.00 91.31 99 LYS A C 1
ATOM 795 O O . LYS A 1 99 ? 11.815 0.161 -4.722 1.00 91.31 99 LYS A O 1
ATOM 800 N N . LEU A 1 100 ? 9.646 0.182 -4.154 1.00 89.75 100 LEU A N 1
ATOM 801 C CA . LEU A 1 100 ? 9.170 0.708 -5.437 1.00 89.75 100 LEU A CA 1
ATOM 802 C C . LEU A 1 100 ? 9.762 2.082 -5.747 1.00 89.75 100 LEU A C 1
ATOM 804 O O . LEU A 1 100 ? 10.198 2.330 -6.864 1.00 89.75 100 LEU A O 1
ATOM 808 N N . MET A 1 101 ? 9.763 2.983 -4.768 1.00 86.19 101 MET A N 1
ATOM 809 C CA . MET A 1 101 ? 10.125 4.386 -4.974 1.00 86.19 101 MET A CA 1
ATOM 810 C C . MET A 1 101 ? 11.647 4.569 -5.077 1.00 86.19 101 MET A C 1
ATOM 812 O O . MET A 1 101 ? 12.129 5.448 -5.803 1.00 86.19 101 MET A O 1
ATOM 816 N N . ASN A 1 102 ? 12.408 3.694 -4.415 1.00 87.38 102 ASN A N 1
ATOM 817 C CA . ASN A 1 102 ? 13.868 3.713 -4.393 1.00 87.38 102 ASN A CA 1
ATOM 818 C C . ASN A 1 102 ? 14.528 2.762 -5.413 1.00 87.38 102 ASN A C 1
ATOM 820 O O . ASN A 1 102 ? 15.753 2.698 -5.459 1.00 87.38 102 ASN A O 1
ATOM 824 N N . ASP A 1 103 ? 13.766 2.064 -6.263 1.00 87.62 103 ASP A N 1
ATOM 825 C CA . ASP A 1 103 ? 14.350 1.195 -7.293 1.00 87.62 103 ASP A CA 1
ATOM 826 C C . ASP A 1 103 ? 14.957 2.015 -8.449 1.00 87.62 103 ASP A C 1
ATOM 828 O O . ASP A 1 103 ? 14.261 2.699 -9.205 1.00 87.62 103 ASP A O 1
ATOM 832 N N . GLU A 1 104 ? 16.279 1.940 -8.608 1.00 85.94 104 GLU A N 1
ATOM 833 C CA . GLU A 1 104 ? 17.013 2.657 -9.657 1.00 85.94 104 GLU A CA 1
ATOM 834 C C . GLU A 1 104 ? 16.718 2.151 -11.075 1.00 85.94 104 GLU A C 1
ATOM 836 O O . GLU A 1 104 ? 16.827 2.920 -12.036 1.00 85.94 104 GLU A O 1
ATOM 841 N N . ALA A 1 105 ? 16.311 0.885 -11.225 1.00 86.12 105 ALA A N 1
ATOM 842 C CA . ALA A 1 105 ? 15.954 0.303 -12.519 1.00 86.12 105 ALA A CA 1
ATOM 843 C C . ALA A 1 105 ? 14.569 0.753 -12.999 1.00 86.12 105 ALA A C 1
ATOM 845 O O . ALA A 1 105 ? 14.198 0.513 -14.147 1.00 86.12 105 ALA A O 1
ATOM 846 N N . MET A 1 106 ? 13.799 1.425 -12.143 1.00 82.25 106 MET A N 1
ATOM 847 C CA . MET A 1 106 ? 12.421 1.799 -12.426 1.00 82.25 106 MET A CA 1
ATOM 848 C C . MET A 1 106 ? 12.259 2.708 -13.644 1.00 82.25 106 MET A C 1
ATOM 850 O O . MET A 1 106 ? 11.254 2.623 -14.337 1.00 82.25 106 MET A O 1
ATOM 854 N N . LYS A 1 107 ? 13.243 3.565 -13.935 1.00 79.31 107 LYS A N 1
ATOM 855 C CA . LYS A 1 107 ? 13.249 4.428 -15.132 1.00 79.31 107 LYS A CA 1
ATOM 856 C C . LYS A 1 107 ? 13.222 3.640 -16.450 1.00 79.31 107 LYS A C 1
ATOM 858 O O . LYS A 1 107 ? 12.810 4.182 -17.469 1.00 79.31 107 LYS A O 1
ATOM 863 N N . ASP A 1 108 ? 13.659 2.384 -16.405 1.00 84.19 108 ASP A N 1
ATOM 864 C CA . ASP A 1 108 ? 13.768 1.483 -17.550 1.00 84.19 108 ASP A CA 1
ATOM 865 C C . ASP A 1 108 ? 12.626 0.449 -17.568 1.00 84.19 108 ASP A C 1
ATOM 867 O O . ASP A 1 108 ? 12.600 -0.460 -18.402 1.00 84.19 108 ASP A O 1
ATOM 871 N N . TRP A 1 109 ? 11.671 0.548 -16.635 1.00 86.81 109 TRP A N 1
ATOM 872 C CA . TRP A 1 109 ? 10.522 -0.347 -16.589 1.00 86.81 109 TRP A CA 1
ATOM 873 C C . TRP A 1 109 ? 9.512 -0.020 -17.686 1.00 86.81 109 TRP A C 1
ATOM 875 O O . TRP A 1 109 ? 9.395 1.097 -18.185 1.00 86.81 109 TRP A O 1
ATOM 885 N N . LYS A 1 110 ? 8.746 -1.041 -18.075 1.00 86.75 110 LYS A N 1
ATOM 886 C CA . LYS A 1 110 ? 7.685 -0.884 -19.070 1.00 86.75 110 LYS A CA 1
ATOM 887 C C . LYS A 1 110 ? 6.599 0.059 -18.546 1.00 86.75 110 LYS A C 1
ATOM 889 O O . LYS A 1 110 ? 6.266 0.024 -17.359 1.00 86.75 110 LYS A O 1
ATOM 894 N N . ILE A 1 111 ? 5.995 0.844 -19.440 1.00 85.06 111 ILE A N 1
ATOM 895 C CA . ILE A 1 111 ? 4.949 1.826 -19.103 1.00 85.06 111 ILE A CA 1
ATOM 896 C C . ILE A 1 111 ? 3.763 1.201 -18.354 1.00 85.06 111 ILE A C 1
ATOM 898 O O . ILE A 1 111 ? 3.177 1.824 -17.469 1.00 85.06 111 ILE A O 1
ATOM 902 N N . GLU A 1 112 ? 3.444 -0.061 -18.638 1.00 85.25 112 GLU A N 1
ATOM 903 C CA . GLU A 1 112 ? 2.394 -0.803 -17.945 1.00 85.25 112 GLU A CA 1
ATOM 904 C C . GLU A 1 112 ? 2.701 -0.975 -16.451 1.00 85.25 112 GLU A C 1
ATOM 906 O O . GLU A 1 112 ? 1.792 -0.891 -15.629 1.00 85.25 112 GLU A O 1
ATOM 911 N N . ILE A 1 113 ? 3.972 -1.142 -16.074 1.00 87.75 113 ILE A N 1
ATOM 912 C CA . ILE A 1 113 ? 4.380 -1.263 -14.669 1.00 87.75 113 ILE A CA 1
ATOM 913 C C . ILE A 1 113 ? 4.172 0.070 -13.945 1.00 87.75 113 ILE A C 1
ATOM 915 O O . ILE A 1 113 ? 3.622 0.090 -12.845 1.00 87.75 113 ILE A O 1
ATOM 919 N N . HIS A 1 114 ? 4.510 1.194 -14.584 1.00 85.62 114 HIS A N 1
ATOM 920 C CA . HIS A 1 114 ? 4.233 2.523 -14.030 1.00 85.62 114 HIS A CA 1
ATOM 921 C C . HIS A 1 114 ? 2.735 2.762 -13.819 1.00 85.62 114 HIS A C 1
ATOM 923 O O . HIS A 1 114 ? 2.340 3.308 -12.788 1.00 85.62 114 HIS A O 1
ATOM 929 N N . ARG A 1 115 ? 1.884 2.311 -14.753 1.00 86.25 115 ARG A N 1
ATOM 930 C CA . ARG A 1 115 ? 0.423 2.362 -14.588 1.00 86.25 115 ARG A CA 1
ATOM 931 C C . ARG A 1 115 ? -0.020 1.600 -13.340 1.00 86.25 115 ARG A C 1
ATOM 933 O O . ARG A 1 115 ? -0.854 2.100 -12.591 1.00 86.25 115 ARG A O 1
ATOM 940 N N . PHE A 1 116 ? 0.528 0.413 -13.103 1.00 89.12 116 PHE A N 1
ATOM 941 C CA . PHE A 1 116 ? 0.189 -0.373 -11.919 1.00 89.12 116 PHE A CA 1
ATOM 942 C C . PHE A 1 116 ? 0.668 0.274 -10.615 1.00 89.12 116 PHE A C 1
ATOM 944 O O . PHE A 1 116 ? -0.065 0.275 -9.630 1.00 89.12 116 PHE A O 1
ATOM 951 N N . ILE A 1 117 ? 1.834 0.920 -10.623 1.00 89.44 117 ILE A N 1
ATOM 952 C CA . ILE A 1 117 ? 2.317 1.691 -9.469 1.00 89.44 117 ILE A CA 1
ATOM 953 C C . ILE A 1 117 ? 1.389 2.871 -9.180 1.00 89.44 117 ILE A C 1
ATOM 955 O O . ILE A 1 117 ? 1.033 3.098 -8.025 1.00 89.44 117 ILE A O 1
ATOM 959 N N . TRP A 1 118 ? 0.922 3.571 -10.216 1.00 89.12 118 TRP A N 1
ATOM 960 C CA . TRP A 1 118 ? -0.058 4.645 -10.057 1.00 89.12 118 TRP A CA 1
ATOM 961 C C . TRP A 1 118 ? -1.385 4.148 -9.465 1.00 89.12 118 TRP A C 1
ATOM 963 O O . TRP A 1 118 ? -1.964 4.813 -8.609 1.00 89.12 118 TRP A O 1
ATOM 973 N N . LEU A 1 119 ? -1.850 2.955 -9.848 1.00 90.50 119 LEU A N 1
ATOM 974 C CA . LEU A 1 119 ? -3.043 2.347 -9.247 1.00 90.50 119 LEU A CA 1
ATOM 975 C C . LEU A 1 119 ? -2.831 1.994 -7.766 1.00 90.50 119 LEU A C 1
ATOM 977 O O . LEU A 1 119 ? -3.724 2.231 -6.954 1.00 90.50 119 LEU A O 1
ATOM 981 N N . SER A 1 120 ? -1.655 1.487 -7.385 1.00 93.19 120 SER A N 1
ATOM 982 C CA . SER A 1 120 ? -1.310 1.273 -5.971 1.00 93.19 120 SER A CA 1
ATOM 983 C C . SER A 1 120 ? -1.260 2.589 -5.193 1.00 93.19 120 SER A C 1
ATOM 985 O O . SER A 1 120 ? -1.792 2.674 -4.089 1.00 93.19 120 SER A O 1
ATOM 987 N N . VAL A 1 121 ? -0.697 3.648 -5.781 1.00 93.50 121 VAL A N 1
ATOM 988 C CA . VAL A 1 121 ? -0.717 5.004 -5.212 1.00 93.50 121 VAL A CA 1
ATOM 989 C C . VAL A 1 121 ? -2.149 5.500 -5.002 1.00 93.50 121 VAL A C 1
ATOM 991 O O . VAL A 1 121 ? -2.476 5.985 -3.920 1.00 93.50 121 VAL A O 1
ATOM 994 N N . ALA A 1 122 ? -3.022 5.357 -6.001 1.00 92.81 122 ALA A N 1
ATOM 995 C CA . ALA A 1 122 ? -4.417 5.771 -5.894 1.00 92.81 122 ALA A CA 1
ATOM 996 C C . ALA A 1 122 ? -5.136 5.039 -4.748 1.00 92.81 122 ALA A C 1
ATOM 998 O O . ALA A 1 122 ? -5.826 5.673 -3.951 1.00 92.81 122 ALA A O 1
ATOM 999 N N . ARG A 1 123 ? -4.911 3.727 -4.595 1.00 95.25 123 ARG A N 1
ATOM 1000 C CA . ARG A 1 123 ? -5.446 2.946 -3.465 1.00 95.25 123 ARG A CA 1
ATOM 1001 C C . ARG A 1 123 ? -4.912 3.418 -2.120 1.00 95.25 123 ARG A C 1
ATOM 1003 O O . ARG A 1 123 ? -5.687 3.537 -1.175 1.00 95.25 123 ARG A O 1
ATOM 1010 N N . PHE A 1 124 ? -3.622 3.737 -2.034 1.00 96.88 124 PHE A N 1
ATOM 1011 C CA . PHE A 1 124 ? -3.044 4.310 -0.820 1.00 96.88 124 PHE A CA 1
ATOM 1012 C C . PHE A 1 124 ? -3.716 5.643 -0.461 1.00 96.88 124 PHE A C 1
ATOM 1014 O O . PHE A 1 124 ? -4.080 5.852 0.693 1.00 96.88 124 PHE A O 1
ATOM 1021 N N . LEU A 1 125 ? -3.945 6.525 -1.438 1.00 96.12 125 LEU A N 1
ATOM 1022 C CA . LEU A 1 125 ? -4.635 7.796 -1.202 1.00 96.12 125 LEU A CA 1
ATOM 1023 C C . LEU A 1 125 ? -6.086 7.589 -0.743 1.00 96.12 125 LEU A C 1
ATOM 1025 O O . LEU A 1 125 ? -6.570 8.344 0.100 1.00 96.12 125 LEU A O 1
ATOM 1029 N N . ILE A 1 126 ? -6.768 6.541 -1.215 1.00 96.44 126 ILE A N 1
ATOM 1030 C CA . ILE A 1 126 ? -8.084 6.147 -0.689 1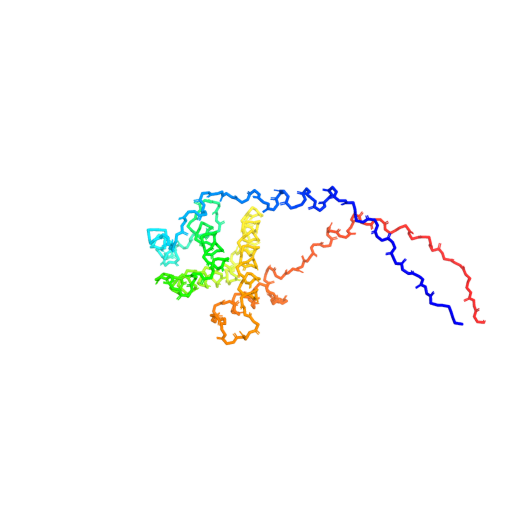.00 96.44 126 ILE A CA 1
ATOM 1031 C C . ILE A 1 126 ? -7.969 5.707 0.777 1.00 96.44 126 ILE A C 1
ATOM 1033 O O . ILE A 1 126 ? -8.717 6.205 1.612 1.00 96.44 126 ILE A O 1
ATOM 1037 N N . MET A 1 127 ? -7.013 4.838 1.125 1.00 97.50 127 MET A N 1
ATOM 1038 C CA . MET A 1 127 ? -6.775 4.450 2.525 1.00 97.50 127 MET A CA 1
ATOM 1039 C C . MET A 1 127 ? -6.508 5.676 3.412 1.00 97.50 127 MET A C 1
ATOM 1041 O O . MET A 1 127 ? -7.108 5.818 4.475 1.00 97.50 127 MET A O 1
ATOM 1045 N N . PHE A 1 128 ? -5.640 6.583 2.956 1.00 96.56 128 PHE A N 1
ATOM 1046 C CA . PHE A 1 128 ? -5.266 7.795 3.681 1.00 96.56 128 PHE A CA 1
ATOM 1047 C C . PHE A 1 128 ? -6.464 8.729 3.897 1.00 96.56 128 PHE A C 1
ATOM 1049 O O . PHE A 1 128 ? -6.697 9.190 5.012 1.00 96.56 128 PHE A O 1
ATOM 1056 N N . THR A 1 129 ? -7.255 8.985 2.853 1.00 96.38 129 THR A N 1
ATOM 1057 C CA . THR A 1 129 ? -8.439 9.858 2.939 1.00 96.38 129 THR A CA 1
ATOM 1058 C C . THR A 1 129 ? -9.554 9.251 3.787 1.00 96.38 129 THR A C 1
ATOM 1060 O O . THR A 1 129 ? -10.168 9.966 4.577 1.00 96.38 129 THR A O 1
ATOM 1063 N N . GLU A 1 130 ? -9.776 7.937 3.716 1.00 96.12 130 GLU A N 1
ATOM 1064 C CA . GLU A 1 130 ? -10.702 7.252 4.625 1.00 96.12 130 GLU A CA 1
ATOM 1065 C C . GLU A 1 130 ? -10.215 7.303 6.074 1.00 96.12 130 GLU A C 1
ATOM 1067 O O . GLU A 1 130 ? -11.027 7.473 6.984 1.00 96.12 130 GLU A O 1
ATOM 1072 N N . LYS A 1 131 ? -8.898 7.238 6.311 1.00 95.62 131 LYS A N 1
ATOM 1073 C CA . LYS A 1 131 ? -8.347 7.404 7.657 1.00 95.62 131 LYS A CA 1
ATOM 1074 C C . LYS A 1 131 ? -8.526 8.832 8.177 1.00 95.62 131 LYS A C 1
ATOM 1076 O O . LYS A 1 131 ? -8.979 9.002 9.306 1.00 95.62 131 LYS A O 1
ATOM 1081 N N . MET A 1 132 ? -8.288 9.842 7.335 1.00 95.12 132 MET A N 1
ATOM 1082 C CA . MET A 1 132 ? -8.575 11.253 7.647 1.00 95.12 132 MET A CA 1
ATOM 1083 C C . MET A 1 132 ? -10.043 11.496 7.997 1.00 95.12 132 MET A C 1
ATOM 1085 O O . MET A 1 132 ? -10.354 12.317 8.855 1.00 95.12 132 MET A O 1
ATOM 1089 N N . ARG A 1 133 ? -10.965 10.769 7.359 1.00 93.81 133 ARG A N 1
ATOM 1090 C CA . ARG A 1 133 ? -12.395 10.861 7.671 1.00 93.81 133 ARG A CA 1
ATOM 1091 C C . ARG A 1 133 ? -12.713 10.384 9.094 1.00 93.81 133 ARG A C 1
ATOM 1093 O O . ARG A 1 133 ? -13.712 10.821 9.659 1.00 93.81 133 ARG A O 1
ATOM 1100 N N . GLN A 1 134 ? -11.897 9.496 9.668 1.00 92.69 134 GLN A N 1
ATOM 1101 C CA . GLN A 1 134 ? -12.052 9.038 11.052 1.00 92.69 134 GLN A CA 1
ATOM 1102 C C . GLN A 1 134 ? -11.448 10.013 12.072 1.00 92.69 134 GLN A C 1
ATOM 1104 O O . GLN A 1 134 ? -11.989 10.154 13.165 1.00 92.69 134 GLN A O 1
ATOM 1109 N N . THR A 1 135 ? -10.309 10.635 11.755 1.00 91.31 135 THR A N 1
ATOM 1110 C CA . THR A 1 135 ? -9.569 11.508 12.678 1.00 91.31 135 THR A CA 1
ATOM 1111 C C . THR A 1 135 ? -8.727 12.538 11.926 1.00 91.31 135 THR A C 1
ATOM 1113 O O . THR A 1 135 ? -8.120 12.234 10.901 1.00 91.31 135 THR A O 1
ATOM 1116 N N . LEU A 1 136 ? -8.679 13.761 12.459 1.00 90.50 136 LEU A N 1
ATOM 1117 C CA . LEU A 1 136 ? -7.803 14.844 11.990 1.00 90.50 136 LEU A CA 1
ATOM 1118 C C . LEU A 1 136 ? -6.576 15.038 12.898 1.00 90.50 136 LEU A C 1
ATOM 1120 O O . LEU A 1 136 ? -5.776 15.941 12.661 1.00 90.50 136 LEU A O 1
ATOM 1124 N N . VAL A 1 137 ? -6.439 14.221 13.945 1.00 92.25 137 VAL A N 1
ATOM 1125 C CA . VAL A 1 137 ? -5.302 14.249 14.870 1.00 92.25 137 VAL A CA 1
ATOM 1126 C C . VAL A 1 137 ? -4.150 13.485 14.225 1.00 92.25 137 VAL A C 1
ATOM 1128 O O . VAL A 1 137 ? -4.295 12.311 13.887 1.00 92.25 137 VAL A O 1
ATOM 1131 N N . ALA A 1 138 ? -3.013 14.145 14.013 1.00 86.19 138 ALA A N 1
ATOM 1132 C CA . ALA A 1 138 ? -1.908 13.573 13.243 1.00 86.19 138 ALA A CA 1
ATOM 1133 C C . ALA A 1 138 ? -1.276 12.352 13.933 1.00 86.19 138 ALA A C 1
ATOM 1135 O O . ALA A 1 138 ? -0.821 11.424 13.266 1.00 86.19 138 ALA A O 1
ATOM 1136 N N . GLU A 1 139 ? -1.296 12.339 15.263 1.00 89.81 139 GLU A N 1
ATOM 1137 C CA . GLU A 1 139 ? -0.768 11.285 16.127 1.00 89.81 139 GLU A CA 1
ATOM 1138 C C . GLU A 1 139 ? -1.601 9.995 16.069 1.00 89.81 139 GLU A C 1
ATOM 1140 O O . GLU A 1 139 ? -1.088 8.922 16.373 1.00 89.81 139 GLU A O 1
ATOM 1145 N N . ASP A 1 140 ? -2.861 10.073 15.628 1.00 89.12 140 ASP A N 1
ATOM 1146 C CA . ASP A 1 140 ? -3.714 8.894 15.436 1.00 89.12 140 ASP A CA 1
ATOM 1147 C C . ASP A 1 140 ? -3.393 8.129 14.139 1.00 89.12 140 ASP A C 1
ATOM 1149 O O . ASP A 1 140 ? -3.924 7.034 13.900 1.00 89.12 140 ASP A O 1
ATOM 1153 N N . PHE A 1 141 ? -2.562 8.704 13.267 1.00 94.31 141 PHE A N 1
ATOM 1154 C CA . PHE A 1 141 ? -2.096 8.040 12.059 1.00 94.31 141 PHE A CA 1
ATOM 1155 C C . PHE A 1 141 ? -0.874 7.198 12.372 1.00 94.31 141 PHE A C 1
ATOM 1157 O O . PHE A 1 141 ? 0.125 7.669 12.914 1.00 94.31 141 PHE A O 1
ATOM 1164 N N . HIS A 1 142 ? -0.915 5.955 11.907 1.00 96.06 142 HIS A N 1
ATOM 1165 C CA . HIS A 1 142 ? 0.270 5.120 11.877 1.00 96.06 142 HIS A CA 1
ATOM 1166 C C . HIS A 1 142 ? 1.383 5.793 11.053 1.00 96.06 142 HIS A C 1
ATOM 1168 O O . HIS A 1 142 ? 1.116 6.301 9.959 1.00 96.06 142 HIS A O 1
ATOM 1174 N N . HIS A 1 143 ? 2.630 5.754 11.534 1.00 96.19 143 HIS A N 1
ATOM 1175 C CA . HIS A 1 143 ? 3.773 6.440 10.911 1.00 96.19 143 HIS A CA 1
ATOM 1176 C C . HIS A 1 143 ? 3.932 6.124 9.412 1.00 96.19 143 HIS A C 1
ATOM 1178 O O . HIS A 1 143 ? 4.218 7.017 8.611 1.00 96.19 143 HIS A O 1
ATOM 1184 N N . SER A 1 144 ? 3.662 4.877 9.017 1.00 97.38 144 SER A N 1
ATOM 1185 C CA . SER A 1 144 ? 3.711 4.429 7.620 1.00 97.38 144 SER A CA 1
ATOM 1186 C C . SER A 1 144 ? 2.862 5.274 6.669 1.00 97.38 144 SER A C 1
ATOM 1188 O O . SER A 1 144 ? 3.276 5.487 5.533 1.00 97.38 144 SER A O 1
ATOM 1190 N N . TYR A 1 145 ? 1.715 5.816 7.104 1.00 96.88 145 TYR A N 1
ATOM 1191 C CA . TYR A 1 145 ? 0.920 6.717 6.261 1.00 96.88 145 TYR A CA 1
ATOM 1192 C C . TYR A 1 145 ? 1.706 7.969 5.883 1.00 96.88 145 TYR A C 1
ATOM 1194 O O . TYR A 1 145 ? 1.762 8.327 4.710 1.00 96.88 145 TYR A O 1
ATOM 1202 N N . TRP A 1 146 ? 2.349 8.615 6.854 1.00 95.38 146 TRP A N 1
ATOM 1203 C CA . TRP A 1 146 ? 3.127 9.828 6.615 1.00 95.38 146 TRP A CA 1
ATOM 1204 C C . TRP A 1 146 ? 4.341 9.558 5.733 1.00 95.38 146 TRP A C 1
ATOM 1206 O O . TRP A 1 146 ? 4.601 10.308 4.791 1.00 95.38 146 TRP A O 1
ATOM 1216 N N . LYS A 1 147 ? 5.044 8.453 5.989 1.00 94.31 147 LYS A N 1
ATOM 1217 C CA . LYS A 1 147 ? 6.217 8.055 5.209 1.00 94.31 147 LYS A CA 1
ATOM 1218 C C . LYS A 1 147 ? 5.862 7.740 3.758 1.00 94.31 147 LYS A C 1
ATOM 1220 O O . LYS A 1 147 ? 6.504 8.252 2.843 1.00 94.31 147 LYS A O 1
ATOM 1225 N N . ILE A 1 148 ? 4.797 6.970 3.531 1.00 94.50 148 ILE A N 1
ATOM 1226 C CA . ILE A 1 148 ? 4.323 6.689 2.174 1.00 94.50 148 ILE A CA 1
ATOM 1227 C C . ILE A 1 148 ? 3.854 7.982 1.508 1.00 94.50 148 ILE A C 1
ATOM 1229 O O . ILE A 1 148 ? 4.267 8.249 0.384 1.00 94.50 148 ILE A O 1
ATOM 1233 N N . LEU A 1 149 ? 3.073 8.825 2.193 1.00 93.31 149 LEU A N 1
ATOM 1234 C CA . LEU A 1 149 ? 2.622 10.111 1.656 1.00 93.31 149 LEU A CA 1
ATOM 1235 C C . LEU A 1 149 ? 3.803 10.984 1.215 1.00 93.31 149 LEU A C 1
ATOM 1237 O O . LEU A 1 149 ? 3.757 11.561 0.130 1.00 93.31 149 LEU A O 1
ATOM 1241 N N . GLN A 1 150 ? 4.883 11.030 1.997 1.00 90.81 150 GLN A N 1
ATOM 1242 C CA . GLN A 1 150 ? 6.117 11.711 1.615 1.00 90.81 150 GLN A CA 1
ATOM 1243 C C . GLN A 1 150 ? 6.714 11.123 0.329 1.00 90.81 150 GLN A C 1
ATOM 1245 O O . GLN A 1 150 ? 7.088 11.889 -0.562 1.00 90.81 150 GLN A O 1
ATOM 1250 N N . TYR A 1 151 ? 6.769 9.795 0.184 1.00 88.19 151 TYR A N 1
ATOM 1251 C CA . TYR A 1 151 ? 7.228 9.169 -1.058 1.00 88.19 151 TYR A CA 1
ATOM 1252 C C . TYR A 1 151 ? 6.361 9.529 -2.260 1.00 88.19 151 TYR A C 1
ATOM 1254 O O . TYR A 1 151 ? 6.895 9.738 -3.347 1.00 88.19 151 TYR A O 1
ATOM 1262 N N . VAL A 1 152 ? 5.041 9.609 -2.095 1.00 86.38 152 VAL A N 1
ATOM 1263 C CA . VAL A 1 152 ? 4.139 9.879 -3.220 1.00 86.38 152 VAL A CA 1
ATOM 1264 C C . VAL A 1 152 ? 4.107 11.362 -3.602 1.00 86.38 152 VAL A C 1
ATOM 1266 O O . VAL A 1 152 ? 4.015 11.701 -4.779 1.00 86.38 152 VAL A O 1
ATOM 1269 N N . MET A 1 153 ? 4.174 12.252 -2.610 1.00 82.69 153 MET A N 1
ATOM 1270 C CA . MET A 1 153 ? 3.913 13.685 -2.783 1.00 82.69 153 MET A CA 1
ATOM 1271 C C . MET A 1 153 ? 5.179 14.538 -2.893 1.00 82.69 153 MET A C 1
ATOM 1273 O O . MET A 1 153 ? 5.093 15.690 -3.316 1.00 82.69 153 MET A O 1
ATOM 1277 N N . SER A 1 154 ? 6.349 14.014 -2.513 1.00 80.00 154 SER A N 1
ATOM 1278 C CA . SER A 1 154 ? 7.614 14.746 -2.637 1.00 80.00 154 SER A CA 1
ATOM 1279 C C . SER A 1 154 ? 7.857 15.158 -4.088 1.00 80.00 154 SER A C 1
ATOM 1281 O O . SER A 1 154 ? 7.731 14.340 -4.991 1.00 80.00 154 SER A O 1
ATOM 1283 N N . SER A 1 155 ? 8.271 16.403 -4.326 1.00 60.81 155 SER A N 1
ATOM 1284 C CA . SER A 1 155 ? 8.642 16.905 -5.661 1.00 60.81 155 SER A CA 1
ATOM 1285 C C . SER A 1 155 ? 9.830 16.160 -6.279 1.00 60.81 155 SER A C 1
ATOM 1287 O O . SER A 1 155 ? 9.981 16.136 -7.500 1.00 60.81 155 SER A O 1
ATOM 1289 N N . ASN A 1 156 ? 10.645 15.523 -5.434 1.00 63.72 156 ASN A N 1
ATOM 1290 C CA . ASN A 1 156 ? 11.750 14.656 -5.834 1.00 63.72 156 ASN A CA 1
ATOM 1291 C C . ASN A 1 156 ? 11.309 13.204 -6.055 1.00 63.72 156 ASN A C 1
ATOM 1293 O O . ASN A 1 156 ? 12.123 12.373 -6.454 1.00 63.72 156 ASN A O 1
ATOM 1297 N N . SER A 1 157 ? 10.040 12.880 -5.794 1.00 66.31 157 SER A N 1
ATOM 1298 C CA . SER A 1 157 ? 9.509 11.561 -6.095 1.00 66.31 157 SER A CA 1
ATOM 1299 C C . SER A 1 157 ? 9.583 11.310 -7.594 1.00 66.31 157 SER A C 1
ATOM 1301 O O . SER A 1 157 ? 9.176 12.135 -8.416 1.00 66.31 157 SER A O 1
ATOM 1303 N N . ARG A 1 158 ? 10.053 10.120 -7.964 1.00 63.50 158 ARG A N 1
ATOM 1304 C CA . ARG A 1 158 ? 10.008 9.642 -9.350 1.00 63.50 158 ARG A CA 1
ATOM 1305 C C . ARG A 1 158 ? 8.565 9.497 -9.873 1.00 63.50 158 ARG A C 1
ATOM 1307 O O . ARG A 1 158 ? 8.378 9.449 -11.085 1.00 63.50 158 ARG A O 1
ATOM 1314 N N . TYR A 1 159 ? 7.574 9.509 -8.973 1.00 62.41 159 TYR A N 1
ATOM 1315 C CA . TYR A 1 159 ? 6.132 9.580 -9.244 1.00 62.41 159 TYR A CA 1
ATOM 1316 C C . TYR A 1 159 ? 5.474 10.855 -8.741 1.00 62.41 159 TYR A C 1
ATOM 1318 O O . TYR A 1 159 ? 4.240 10.919 -8.750 1.00 62.41 159 TYR A O 1
ATOM 1326 N N . ALA A 1 160 ? 6.258 11.862 -8.325 1.00 55.06 160 ALA A N 1
ATOM 1327 C CA . ALA A 1 160 ? 5.727 13.201 -8.120 1.00 55.06 160 ALA A CA 1
ATOM 1328 C C . ALA A 1 160 ? 4.825 13.462 -9.312 1.00 55.06 160 ALA A C 1
ATOM 1330 O O . ALA A 1 160 ? 5.242 13.162 -10.437 1.00 55.06 160 ALA A O 1
ATOM 1331 N N . LEU A 1 161 ? 3.599 13.925 -9.065 1.00 47.41 161 LEU A N 1
ATOM 1332 C CA . LEU A 1 161 ? 2.659 14.342 -10.095 1.00 47.41 161 LEU A CA 1
ATOM 1333 C C . LEU A 1 161 ? 3.318 15.466 -10.911 1.00 47.41 161 LEU A C 1
ATOM 1335 O O . LEU A 1 161 ? 2.946 16.632 -10.830 1.00 47.41 161 LEU A O 1
ATOM 1339 N N . LYS A 1 162 ? 4.288 15.120 -11.759 1.00 44.47 162 LYS A N 1
ATOM 1340 C CA . LYS A 1 162 ? 4.585 15.781 -13.006 1.00 44.47 162 LYS A CA 1
ATOM 1341 C C . LYS A 1 162 ? 3.361 15.445 -13.824 1.00 44.47 162 LYS A C 1
ATOM 1343 O O . LYS A 1 162 ? 3.388 14.517 -14.627 1.00 44.47 162 LYS A O 1
ATOM 1348 N N . LEU A 1 163 ? 2.254 16.122 -13.492 1.00 36.56 163 LEU A N 1
ATOM 1349 C CA . LEU A 1 163 ? 1.064 16.190 -14.312 1.00 36.56 163 LEU A CA 1
ATOM 1350 C C . LEU A 1 163 ? 1.608 16.295 -15.724 1.00 36.56 163 LEU A C 1
ATOM 1352 O O . LEU A 1 163 ? 2.321 17.265 -16.012 1.00 36.56 163 LEU A O 1
ATOM 1356 N N . PRO A 1 164 ? 1.420 15.260 -16.554 1.00 38.75 164 PRO A N 1
ATOM 1357 C CA . PRO A 1 164 ? 1.964 15.315 -17.877 1.00 38.75 164 PRO A CA 1
ATOM 1358 C C . PRO A 1 164 ? 1.349 16.568 -18.484 1.00 38.75 164 PRO A C 1
ATOM 1360 O O . PRO A 1 164 ? 0.130 16.751 -18.457 1.00 38.75 164 PRO A O 1
ATOM 1363 N N . SER A 1 165 ? 2.186 17.438 -19.032 1.00 38.97 165 SER A N 1
ATOM 1364 C CA . SER A 1 165 ? 1.762 18.555 -19.875 1.00 38.97 165 SER A CA 1
ATOM 1365 C C . SER A 1 165 ? 0.771 18.110 -20.974 1.00 38.97 165 SER A C 1
ATOM 1367 O O . SER A 1 165 ? 0.058 18.938 -21.532 1.00 38.97 165 SER A O 1
ATOM 1369 N N . PHE A 1 166 ? 0.643 16.798 -21.213 1.00 39.31 166 PHE A N 1
ATOM 1370 C CA . PHE A 1 166 ? -0.396 16.146 -22.009 1.00 39.31 166 PHE 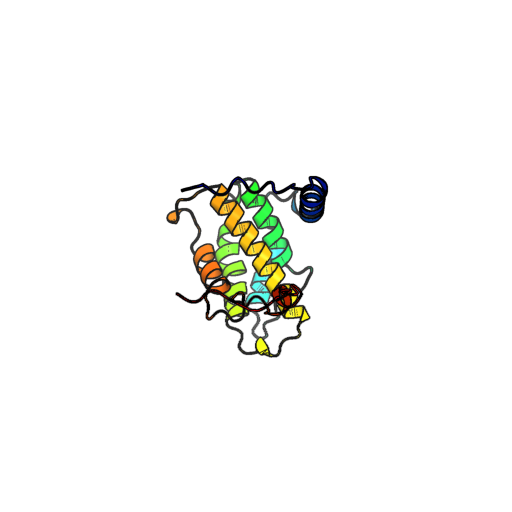A CA 1
ATOM 1371 C C . PHE A 1 166 ? -1.849 16.338 -21.530 1.00 39.31 166 PHE A C 1
ATOM 1373 O O . PHE A 1 166 ? -2.742 16.251 -22.366 1.00 39.31 166 PHE A O 1
ATOM 1380 N N . LEU A 1 167 ? -2.134 16.615 -20.248 1.00 42.06 167 LEU A N 1
ATOM 1381 C CA . LEU A 1 167 ? -3.520 16.875 -19.809 1.00 42.06 167 LEU A CA 1
ATOM 1382 C C . LEU A 1 167 ? -3.995 18.298 -20.149 1.00 42.06 167 LEU A C 1
ATOM 1384 O O . LEU A 1 167 ? -5.185 18.507 -20.364 1.00 42.06 167 LEU A O 1
ATOM 1388 N N . PHE A 1 168 ? -3.078 19.262 -20.277 1.00 39.09 168 PHE A N 1
ATOM 1389 C CA . PHE A 1 168 ? -3.420 20.646 -20.635 1.00 39.09 168 PHE A CA 1
ATOM 1390 C C . PHE A 1 168 ? -3.207 20.977 -22.117 1.00 39.09 168 PHE A C 1
ATOM 1392 O O . PHE A 1 168 ? -3.759 21.964 -22.596 1.00 39.09 168 PHE A O 1
ATOM 1399 N N . SER A 1 169 ? -2.490 20.148 -22.883 1.00 34.88 169 SER A N 1
ATOM 1400 C CA . SER A 1 169 ? -2.311 20.367 -24.328 1.00 34.88 169 SER A CA 1
ATOM 1401 C C . SER A 1 169 ? -3.598 20.197 -25.150 1.00 34.88 169 SER A C 1
ATOM 1403 O O . SER A 1 169 ? -3.666 20.686 -26.276 1.00 34.88 169 SER A O 1
ATOM 1405 N N . SER A 1 170 ? -4.641 19.565 -24.593 1.00 34.06 170 SER A N 1
ATOM 1406 C CA . SER A 1 170 ? -5.968 19.480 -25.230 1.00 34.06 170 SER A CA 1
ATOM 1407 C C . SER A 1 170 ? -6.868 20.694 -24.970 1.00 34.06 170 SER A C 1
ATOM 1409 O O . SER A 1 170 ? -7.923 20.813 -25.593 1.00 34.06 170 SER A O 1
ATOM 1411 N N . VAL A 1 171 ? -6.457 21.644 -24.124 1.00 38.09 171 VAL A N 1
ATOM 1412 C CA . VAL A 1 171 ? -7.153 22.928 -23.998 1.00 38.09 171 VAL A CA 1
ATOM 1413 C C . VAL A 1 171 ? -6.567 23.879 -25.034 1.00 38.09 171 VAL A C 1
ATOM 1415 O O . VAL A 1 171 ? -5.567 24.557 -24.801 1.00 38.09 171 VAL A O 1
ATOM 1418 N N . LYS A 1 172 ? -7.192 23.933 -26.215 1.00 39.44 172 LYS A N 1
ATOM 1419 C CA . LYS A 1 172 ? -6.926 25.001 -27.185 1.00 39.44 172 LYS A CA 1
ATOM 1420 C C . LYS A 1 172 ? -7.338 26.330 -26.552 1.00 39.44 172 LYS A C 1
ATOM 1422 O O . LYS A 1 172 ? -8.507 26.707 -26.601 1.00 39.44 172 LYS A O 1
ATOM 1427 N N . TYR A 1 173 ? -6.382 27.053 -25.978 1.00 37.22 173 TYR A N 1
ATOM 1428 C CA . TYR A 1 173 ? -6.556 28.474 -25.709 1.00 37.22 173 TYR A CA 1
ATOM 1429 C C . TYR A 1 173 ? -6.747 29.171 -27.053 1.00 37.22 173 TYR A C 1
ATOM 1431 O O . TYR A 1 173 ? -5.810 29.303 -27.841 1.00 37.22 173 TYR A O 1
ATOM 1439 N N . ASN A 1 174 ? -7.981 29.588 -27.335 1.00 33.22 174 ASN A N 1
ATOM 1440 C CA . ASN A 1 174 ? -8.268 30.448 -28.469 1.00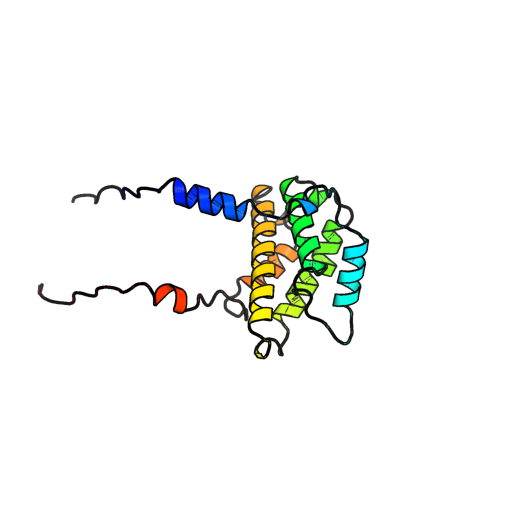 33.22 174 ASN A CA 1
ATOM 1441 C C . ASN A 1 174 ? -7.751 31.848 -28.126 1.00 33.22 174 ASN A C 1
ATOM 1443 O O . ASN A 1 174 ? -8.477 32.695 -27.607 1.00 33.22 174 ASN A O 1
ATOM 1447 N N . ASN A 1 175 ? -6.451 32.040 -28.325 1.00 35.47 175 ASN A N 1
ATOM 1448 C CA . ASN A 1 175 ? -5.762 33.274 -28.011 1.00 35.47 175 ASN A CA 1
ATOM 1449 C C . ASN A 1 175 ? -6.069 34.296 -29.114 1.00 35.47 175 ASN A C 1
ATOM 1451 O O . ASN A 1 175 ? -5.322 34.439 -30.081 1.00 35.47 175 ASN A O 1
ATOM 1455 N N . LYS A 1 176 ? -7.200 34.996 -28.993 1.00 35.41 176 LYS A N 1
ATOM 1456 C CA . LYS A 1 176 ? -7.408 36.255 -29.713 1.00 35.41 176 LYS A CA 1
ATOM 1457 C C . LYS A 1 176 ? -6.572 37.335 -29.021 1.00 35.41 176 LYS A C 1
ATOM 1459 O O . LYS A 1 176 ? -7.056 38.040 -28.147 1.00 35.41 176 LYS A O 1
ATOM 1464 N N . ASN A 1 177 ? -5.305 37.423 -29.398 1.00 37.12 177 ASN A N 1
ATOM 1465 C CA . ASN A 1 177 ? -4.447 38.584 -29.148 1.00 37.12 177 ASN A CA 1
ATOM 1466 C C . ASN A 1 177 ? -4.624 39.599 -30.306 1.00 37.12 177 ASN A C 1
ATOM 1468 O O . ASN A 1 177 ? -5.108 39.211 -31.370 1.00 37.12 177 ASN A O 1
ATOM 1472 N N . PRO A 1 178 ? -4.052 40.814 -30.247 1.00 50.00 178 PRO A N 1
ATOM 1473 C CA . PRO A 1 178 ? -4.060 41.805 -29.162 1.00 50.00 178 PRO A CA 1
ATOM 1474 C C . PRO A 1 178 ? -4.214 43.241 -29.734 1.00 50.00 178 PRO A C 1
ATOM 1476 O O . PRO A 1 178 ? -3.524 43.586 -30.687 1.00 50.00 178 PRO A O 1
ATOM 1479 N N . SER A 1 179 ? -5.012 44.141 -29.151 1.00 38.53 179 SER A N 1
ATOM 1480 C CA . SER A 1 179 ? -4.822 45.576 -29.455 1.00 38.53 179 SER A CA 1
ATOM 1481 C C . SER A 1 179 ? -5.600 46.514 -28.542 1.00 38.53 179 SER A C 1
ATOM 1483 O O . SER A 1 179 ? -6.786 46.320 -28.296 1.00 38.53 179 SER A O 1
ATOM 1485 N N . THR A 1 180 ? -4.874 47.563 -28.146 1.00 40.31 180 THR A N 1
ATOM 1486 C CA . THR A 1 180 ? -5.283 48.830 -27.525 1.00 40.31 180 THR A CA 1
ATOM 1487 C C . THR A 1 180 ? -5.831 48.769 -26.107 1.00 40.31 180 THR A C 1
ATOM 1489 O O . THR A 1 180 ? -6.982 48.416 -25.887 1.00 40.31 180 THR A O 1
ATOM 1492 N N . LEU A 1 181 ? -5.009 49.226 -25.160 1.00 31.50 181 LEU A N 1
ATOM 1493 C CA . LEU A 1 181 ? -5.221 50.520 -24.503 1.00 31.50 181 LEU A CA 1
ATOM 1494 C C . LEU A 1 181 ? -3.896 50.985 -23.871 1.00 31.50 181 LEU A C 1
ATOM 1496 O O . LEU A 1 181 ? -3.335 50.321 -23.003 1.00 31.50 181 LEU A O 1
ATOM 1500 N N . SER A 1 182 ? -3.381 52.094 -24.396 1.00 36.00 182 SER A N 1
ATOM 1501 C CA . SER A 1 182 ? -2.327 52.926 -23.815 1.00 36.00 182 SER A CA 1
ATOM 1502 C C . SER A 1 182 ? -2.877 53.720 -22.624 1.00 36.00 182 SER A C 1
ATOM 1504 O O . SER A 1 182 ? -4.073 54.015 -22.596 1.00 36.00 182 SER A O 1
ATOM 1506 N N . PHE A 1 183 ? -2.002 54.079 -21.679 1.00 39.97 183 PHE A N 1
ATOM 1507 C CA . PHE A 1 183 ? -2.236 55.226 -20.793 1.00 39.97 183 PHE A CA 1
ATOM 1508 C C . PHE A 1 183 ? -2.156 56.535 -21.582 1.00 39.97 183 PHE A C 1
ATOM 1510 O O . PHE A 1 183 ? -1.397 56.561 -22.581 1.00 39.97 183 PHE A O 1
#